Protein AF-A0A0F9ADI1-F1 (afdb_monomer)

Secondary structure (DSSP, 8-state):
-----S-----SS------S-S---S-S-TTS-HHHHHHHHS---EEEE---SSPPPSS-HHHHHHHHHHHH---SEEEHHHHHHHHHHHHHHHSS---EEEE-TTS---S---EEE--

Sequence (119 aa):
MTTFKKDVTYTDEVTYELRDKCVAVSLLTHDAPKAIDRLYKYKSRKAMTSGTLTEVPDQSVFIQYLHKRLVENDQKFLASEFLFRSFKEAVLYNSNTNPQYGTIQGAGDEGGDFIFVKR

Radius of gyration: 14.85 Å; Cα contacts (8 Å, |Δi|>4): 133; chains: 1; bounding box: 37×38×39 Å

Solvent-accessible surface area (backbone atoms only — not comparable to full-atom values): 7678 Å² total; per-residue (Å²): 137,85,84,83,88,68,94,75,82,86,52,104,66,78,68,56,73,83,69,91,75,74,72,87,63,80,66,74,56,98,81,58,53,71,68,58,50,54,27,59,72,31,50,55,33,63,41,57,40,52,54,63,98,62,87,79,57,97,79,42,58,52,57,52,42,54,50,50,53,63,70,70,55,81,58,56,69,40,46,48,68,60,58,48,62,73,36,48,62,60,32,50,74,72,44,98,38,56,64,43,74,48,71,47,81,93,66,71,55,64,78,22,45,58,69,48,71,65,129

pLDDT: mean 74.37, std 24.78, range [21.2, 97.5]

Nearest PDB structures (foldseek):
  5v6u-assembly1_B  TM=7.646E-01  e=4.148E-01  Homo sapiens
  3p45-assembly2_H  TM=7.812E-01  e=1.796E+00  Homo sapiens
  6w8r-assembly2_B  TM=5.778E-01  e=1.681E+00  Arabidopsis thaliana
  6qvw-assembly1_A  TM=5.081E-01  e=1.572E+00  Homo sapiens

Foldseek 3Di:
DDDDPDDPDDDQPDWPPPDPDDPPPPDPDPPDPPVQVVQAVWDAAKTKDQADPDGAPPDHPQVVLLVVLLVPDPDQKDWVVRSCVVCQVVSVVPDPTRMDMDGDPPPDGPNHTDIDGDD

Mean predicted aligned error: 9.92 Å

Organism: NCBI:txid412755

Structure (mmCIF, N/CA/C/O backbone):
data_AF-A0A0F9ADI1-F1
#
_entry.id   AF-A0A0F9ADI1-F1
#
loop_
_atom_site.group_PDB
_atom_site.id
_atom_site.type_symbol
_atom_site.label_atom_id
_atom_site.label_alt_id
_atom_site.label_comp_id
_atom_site.label_asym_id
_atom_site.label_entity_id
_atom_site.label_seq_id
_atom_site.pdbx_PDB_ins_code
_atom_site.Cartn_x
_atom_site.Cartn_y
_atom_site.Cartn_z
_atom_site.occupancy
_atom_site.B_iso_or_equiv
_atom_site.auth_seq_id
_atom_site.auth_comp_id
_atom_site.auth_asym_id
_atom_site.auth_atom_id
_atom_site.pdbx_PDB_model_num
ATOM 1 N N . MET A 1 1 ? -6.148 -5.555 -23.596 1.00 27.09 1 MET A N 1
ATOM 2 C CA . MET A 1 1 ? -7.341 -6.039 -22.870 1.00 27.09 1 MET A CA 1
ATOM 3 C C . MET A 1 1 ? -6.835 -6.981 -21.787 1.00 27.09 1 MET A C 1
ATOM 5 O O . MET A 1 1 ? -6.523 -8.126 -22.079 1.00 27.09 1 MET A O 1
ATOM 9 N N . THR A 1 2 ? -6.564 -6.449 -20.595 1.00 27.58 2 THR A N 1
ATOM 10 C CA . THR A 1 2 ? -5.847 -7.170 -19.531 1.00 27.58 2 THR A CA 1
ATOM 11 C C . THR A 1 2 ? -6.853 -7.894 -18.650 1.00 27.58 2 THR A C 1
ATOM 13 O O . THR A 1 2 ? -7.621 -7.265 -17.928 1.00 27.58 2 THR A O 1
ATOM 16 N N . THR A 1 3 ? -6.877 -9.220 -18.739 1.00 21.20 3 THR A N 1
ATOM 17 C CA . THR A 1 3 ? -7.785 -10.071 -17.966 1.00 21.20 3 THR A CA 1
ATOM 18 C C . THR A 1 3 ? -7.232 -10.266 -16.554 1.00 21.20 3 THR A C 1
ATOM 20 O O . THR A 1 3 ? -6.295 -11.037 -16.341 1.00 21.20 3 THR A O 1
ATOM 23 N N . PHE A 1 4 ? -7.815 -9.575 -15.574 1.00 31.39 4 PHE A N 1
ATOM 24 C CA . PHE A 1 4 ? -7.590 -9.835 -14.153 1.00 31.39 4 PHE A CA 1
ATOM 25 C C . PHE A 1 4 ? -8.369 -11.095 -13.756 1.00 31.39 4 PHE A C 1
ATOM 27 O O . PHE A 1 4 ? -9.591 -11.072 -13.669 1.00 31.39 4 PHE A O 1
ATOM 34 N N . LYS A 1 5 ? -7.674 -12.218 -13.539 1.00 28.09 5 LYS A N 1
ATOM 35 C CA . LYS A 1 5 ? -8.261 -13.426 -12.936 1.00 28.09 5 LYS A CA 1
ATOM 36 C C . LYS A 1 5 ? -7.667 -13.631 -11.543 1.00 28.09 5 LYS A C 1
ATOM 38 O O . LYS A 1 5 ? -6.669 -14.328 -11.381 1.00 28.09 5 LYS A O 1
ATOM 43 N N . LYS A 1 6 ? -8.262 -12.954 -10.565 1.00 34.47 6 LYS A N 1
ATOM 44 C CA . LYS A 1 6 ? -8.262 -13.288 -9.137 1.00 34.47 6 LYS A CA 1
ATOM 45 C C . LYS A 1 6 ? -9.591 -12.776 -8.600 1.00 34.47 6 LYS A C 1
ATOM 47 O O . LYS A 1 6 ? -9.938 -11.633 -8.880 1.00 34.47 6 LYS A O 1
ATOM 52 N N . ASP A 1 7 ? -10.326 -13.632 -7.908 1.00 28.27 7 ASP A N 1
ATOM 53 C CA . ASP A 1 7 ? -11.633 -13.324 -7.337 1.00 28.27 7 ASP A CA 1
ATOM 54 C C . ASP A 1 7 ? -11.497 -12.189 -6.308 1.00 28.27 7 ASP A C 1
ATOM 56 O O . ASP A 1 7 ? -11.163 -12.411 -5.147 1.00 28.27 7 ASP A O 1
ATOM 60 N N . VAL A 1 8 ? -11.687 -10.949 -6.764 1.00 36.34 8 VAL A N 1
ATOM 61 C CA . VAL A 1 8 ? -11.911 -9.782 -5.911 1.00 36.34 8 VAL A CA 1
ATOM 62 C C . VAL A 1 8 ? -13.415 -9.715 -5.716 1.00 36.34 8 VAL A C 1
ATOM 64 O O . VAL A 1 8 ? -14.142 -9.226 -6.578 1.00 36.34 8 VAL A O 1
ATOM 67 N N . THR A 1 9 ? -13.904 -10.271 -4.614 1.00 25.53 9 THR A N 1
ATOM 68 C CA . THR A 1 9 ? -15.298 -10.083 -4.214 1.00 25.53 9 THR A CA 1
ATOM 69 C C . THR A 1 9 ? -15.444 -8.673 -3.655 1.00 25.53 9 THR A C 1
ATOM 71 O O . THR A 1 9 ? -14.959 -8.380 -2.564 1.00 25.53 9 THR A O 1
ATOM 74 N N . TYR A 1 10 ? -16.068 -7.798 -4.441 1.00 31.94 10 TYR A N 1
ATOM 75 C CA . TYR A 1 10 ? -16.533 -6.483 -4.017 1.00 31.94 10 TYR A CA 1
ATOM 76 C C . TYR A 1 10 ? -17.869 -6.704 -3.301 1.00 31.94 10 TYR A C 1
ATOM 78 O O . TYR A 1 10 ? -18.868 -7.017 -3.942 1.00 31.94 10 TYR A O 1
ATOM 86 N N . THR A 1 11 ? -17.867 -6.663 -1.975 1.00 24.56 11 THR A N 1
ATOM 87 C CA . THR A 1 11 ? -19.088 -6.691 -1.160 1.00 24.56 11 THR A CA 1
ATOM 88 C C . THR A 1 11 ? -19.074 -5.453 -0.283 1.00 24.56 11 THR A C 1
ATOM 90 O O . THR A 1 11 ? -18.013 -5.109 0.236 1.00 24.56 11 THR A O 1
ATOM 93 N N . ASP A 1 12 ? -20.229 -4.801 -0.173 1.00 27.22 12 ASP A N 1
ATOM 94 C CA . ASP A 1 12 ? -20.495 -3.396 0.189 1.00 27.22 12 ASP A CA 1
ATOM 95 C C . ASP A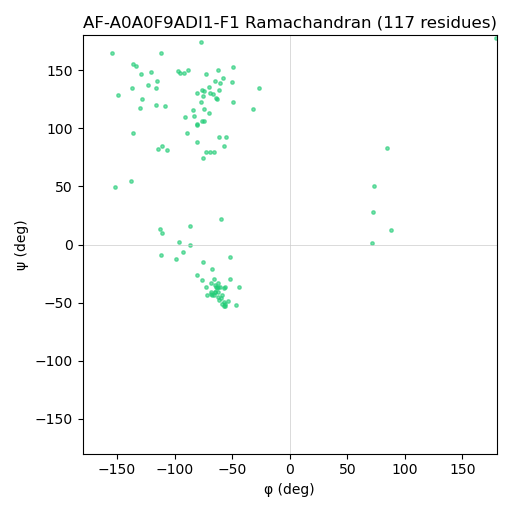 1 12 ? -20.019 -2.878 1.566 1.00 27.22 12 ASP A C 1
ATOM 97 O O . ASP A 1 12 ? -20.448 -1.833 2.037 1.00 27.22 12 ASP A O 1
ATOM 101 N N . GLU A 1 13 ? -19.034 -3.518 2.181 1.00 29.48 13 GLU A N 1
ATOM 102 C CA . GLU A 1 13 ? -18.219 -2.984 3.268 1.00 29.48 13 GLU A CA 1
ATOM 103 C C . GLU A 1 13 ? -16.770 -3.371 2.949 1.00 29.48 13 GLU A C 1
ATOM 105 O O . GLU A 1 13 ? -16.355 -4.509 3.171 1.00 29.48 13 GLU A O 1
ATOM 110 N N . VAL A 1 14 ? -16.001 -2.466 2.328 1.00 30.41 14 VAL A N 1
ATOM 111 C CA . VAL A 1 14 ? -14.706 -2.814 1.710 1.00 30.41 14 VAL A CA 1
ATOM 112 C C . VAL A 1 14 ? -13.611 -3.008 2.767 1.00 30.41 14 VAL A C 1
ATOM 114 O O . VAL A 1 14 ? -12.707 -2.191 2.943 1.00 30.41 14 VAL A O 1
ATOM 117 N N . THR A 1 15 ? -13.678 -4.140 3.460 1.00 25.70 15 THR A N 1
ATOM 118 C CA . THR A 1 15 ? -12.533 -4.796 4.082 1.00 25.70 15 THR A CA 1
ATOM 119 C C . THR A 1 15 ? -11.866 -5.623 2.991 1.00 25.70 15 THR A C 1
ATOM 121 O O . THR A 1 15 ? -12.423 -6.615 2.525 1.00 25.70 15 THR A O 1
ATOM 124 N N . TYR A 1 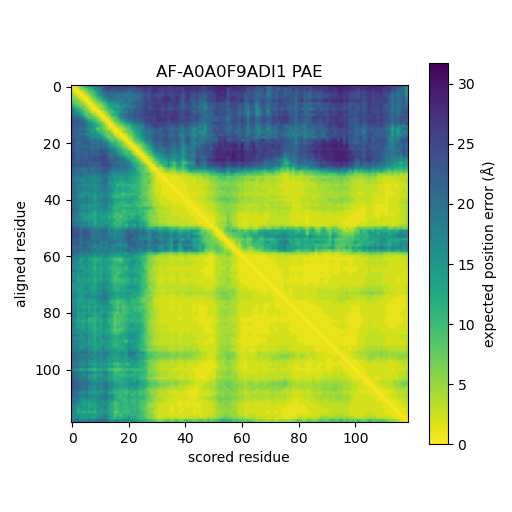16 ? -10.667 -5.224 2.561 1.00 35.00 16 TYR A N 1
ATOM 125 C CA . TYR A 1 16 ? -9.836 -6.055 1.690 1.00 35.00 16 TYR A CA 1
ATOM 126 C C . TYR A 1 16 ? -9.326 -7.261 2.479 1.00 35.00 16 TYR A C 1
ATOM 128 O O . TYR A 1 16 ? -8.191 -7.285 2.947 1.00 35.00 16 TYR A O 1
ATOM 136 N N . GLU A 1 17 ? -10.169 -8.272 2.649 1.00 32.53 17 GLU A N 1
ATOM 137 C CA . GLU A 1 17 ? -9.723 -9.573 3.112 1.00 32.53 17 GLU A CA 1
ATOM 138 C C . GLU A 1 17 ? -9.140 -10.300 1.896 1.00 32.53 17 GLU A C 1
ATOM 140 O O . GLU A 1 17 ? -9.835 -10.993 1.151 1.00 32.53 17 GLU A O 1
ATOM 145 N N . LEU A 1 18 ? -7.844 -10.089 1.646 1.00 42.62 18 LEU A N 1
ATOM 146 C CA . LEU A 1 18 ? -7.069 -10.886 0.697 1.00 42.62 18 LEU A CA 1
ATOM 147 C C . LEU A 1 18 ? -6.982 -12.309 1.261 1.00 42.62 18 LEU A C 1
ATOM 149 O O . LEU A 1 18 ? -6.022 -12.682 1.932 1.00 42.62 18 LEU A O 1
ATOM 153 N N . ARG A 1 19 ? -8.058 -13.078 1.068 1.00 30.09 19 ARG A N 1
ATOM 154 C CA . ARG A 1 19 ? -8.206 -14.421 1.617 1.00 30.09 19 ARG A CA 1
ATOM 155 C C . ARG A 1 19 ? -7.136 -15.335 1.039 1.00 30.09 19 ARG A C 1
ATOM 157 O O . ARG A 1 19 ? -7.010 -15.515 -0.174 1.00 30.09 19 ARG A O 1
ATOM 164 N N . ASP A 1 20 ? -6.405 -15.953 1.956 1.00 35.97 20 ASP A N 1
ATOM 165 C CA . ASP A 1 20 ? -5.502 -17.069 1.719 1.00 35.97 20 ASP A CA 1
ATOM 166 C C . ASP A 1 20 ? -6.238 -18.222 1.037 1.00 35.97 20 ASP A C 1
ATOM 168 O O . ASP A 1 20 ? -6.794 -19.082 1.712 1.00 35.97 20 ASP A O 1
ATOM 172 N N . LYS A 1 21 ? -6.205 -18.261 -0.296 1.00 31.86 21 LYS A N 1
ATOM 173 C CA . LYS A 1 21 ? -6.004 -19.480 -1.099 1.00 31.86 21 LYS A CA 1
ATOM 174 C C . LYS A 1 21 ? -5.348 -19.118 -2.431 1.00 31.86 21 LYS A C 1
ATOM 176 O O . LYS A 1 21 ? -5.794 -19.525 -3.497 1.00 31.86 21 LYS A O 1
ATOM 181 N N . CYS A 1 22 ? -4.263 -18.351 -2.398 1.00 30.62 22 CYS A N 1
ATOM 182 C CA . CYS A 1 22 ? -3.295 -18.469 -3.479 1.00 30.62 22 CYS A CA 1
ATOM 183 C C . CYS A 1 22 ? -2.401 -19.644 -3.105 1.00 30.62 22 CYS A C 1
ATOM 185 O O . CYS A 1 22 ? -1.741 -19.612 -2.071 1.00 30.62 22 CYS A O 1
ATOM 187 N N . VAL A 1 23 ? -2.459 -20.698 -3.921 1.00 28.59 23 VAL A N 1
ATOM 188 C CA . VAL A 1 23 ? -1.450 -21.758 -4.022 1.00 28.59 23 VAL A CA 1
ATOM 189 C C . VAL A 1 23 ? -0.092 -21.195 -3.613 1.00 28.59 23 VAL A C 1
ATOM 191 O O . VAL A 1 23 ? 0.259 -20.104 -4.064 1.00 28.59 23 VAL A O 1
ATOM 194 N N . ALA A 1 24 ? 0.660 -21.923 -2.786 1.00 32.69 24 ALA A N 1
ATOM 195 C CA . ALA A 1 24 ? 2.085 -21.683 -2.632 1.00 32.69 24 ALA A CA 1
ATOM 196 C C . ALA A 1 24 ? 2.717 -21.818 -4.024 1.00 32.69 24 ALA A C 1
ATOM 198 O O . ALA A 1 24 ? 3.143 -22.897 -4.433 1.00 32.69 24 ALA A O 1
ATOM 199 N N . VAL A 1 25 ? 2.698 -20.733 -4.800 1.00 36.69 25 VAL A N 1
ATOM 200 C CA . VAL A 1 25 ? 3.459 -20.590 -6.029 1.00 36.69 25 VAL A CA 1
ATOM 201 C C . VAL A 1 25 ? 4.878 -20.414 -5.531 1.00 36.69 25 VAL A C 1
ATOM 203 O O . VAL A 1 25 ? 5.374 -19.308 -5.330 1.00 36.69 25 VAL A O 1
ATOM 206 N N . SER A 1 26 ? 5.468 -21.561 -5.195 1.00 39.53 26 SER A N 1
ATOM 207 C CA . SER A 1 26 ? 6.880 -21.832 -5.368 1.00 39.53 26 SER A CA 1
ATOM 208 C C . SER A 1 26 ? 7.331 -21.062 -6.605 1.00 39.53 26 SER A C 1
ATOM 210 O O . SER A 1 26 ? 6.805 -21.299 -7.692 1.00 39.53 26 SER A O 1
ATOM 212 N N . LEU A 1 27 ? 8.243 -20.114 -6.390 1.00 45.66 27 LEU A N 1
ATOM 213 C CA . LEU A 1 27 ? 8.786 -19.157 -7.352 1.00 45.66 27 LEU A CA 1
ATOM 214 C C . LEU A 1 27 ? 7.930 -17.891 -7.546 1.00 45.66 27 LEU A C 1
ATOM 216 O O . LEU A 1 27 ? 7.297 -17.688 -8.582 1.00 45.66 27 LEU A O 1
ATOM 220 N N . LEU A 1 28 ? 8.104 -16.919 -6.641 1.00 52.44 28 LEU A N 1
ATOM 221 C CA . LEU A 1 28 ? 8.504 -15.617 -7.177 1.00 52.44 28 LEU A CA 1
ATOM 222 C C . LEU A 1 28 ? 9.686 -15.901 -8.112 1.00 52.44 28 LEU A C 1
ATOM 224 O O . LEU A 1 28 ? 10.632 -16.595 -7.738 1.00 52.44 28 LEU A O 1
ATOM 228 N N . THR A 1 29 ? 9.550 -15.511 -9.370 1.00 56.19 29 THR A N 1
ATOM 229 C CA . THR A 1 29 ? 10.522 -15.781 -10.427 1.00 56.19 29 THR A CA 1
ATOM 230 C C . THR A 1 29 ? 11.944 -15.407 -9.964 1.00 56.19 29 THR A C 1
ATOM 232 O O . THR A 1 29 ? 12.108 -14.560 -9.090 1.00 56.19 29 THR A O 1
ATOM 235 N N . HIS A 1 30 ? 12.991 -16.047 -10.509 1.00 62.88 30 HIS A N 1
ATOM 236 C CA . HIS A 1 30 ? 14.408 -15.850 -10.111 1.00 62.88 30 HIS A CA 1
ATOM 237 C C . HIS A 1 30 ? 14.890 -14.379 -10.099 1.00 62.88 30 HIS A C 1
ATOM 239 O O . HIS A 1 30 ? 15.989 -14.082 -9.641 1.00 62.88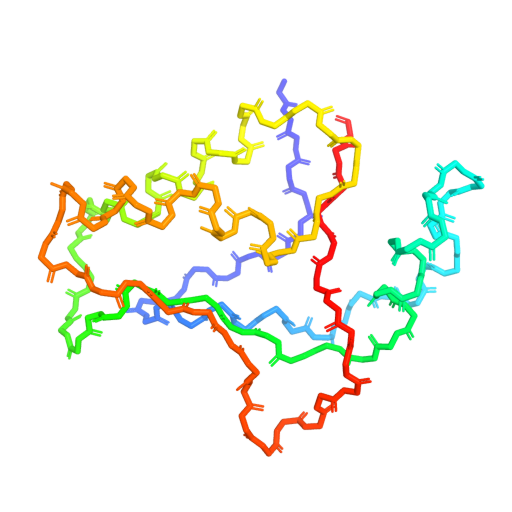 30 HIS A O 1
ATOM 245 N N . ASP A 1 31 ? 14.091 -13.466 -10.636 1.00 77.12 31 ASP A N 1
ATOM 246 C CA . ASP A 1 31 ? 14.316 -12.032 -10.742 1.00 77.12 31 ASP A CA 1
ATOM 247 C C . ASP A 1 31 ? 13.738 -11.209 -9.576 1.00 77.12 31 ASP A C 1
ATOM 249 O O . ASP A 1 31 ? 13.974 -10.000 -9.518 1.00 77.12 31 ASP A O 1
ATOM 253 N N . ALA A 1 32 ? 12.988 -11.813 -8.649 1.00 80.81 32 ALA A N 1
ATOM 254 C CA . ALA A 1 32 ? 12.461 -11.091 -7.500 1.00 80.81 32 ALA A CA 1
ATOM 255 C C . ALA A 1 32 ? 13.603 -10.645 -6.569 1.00 80.81 32 ALA A C 1
ATOM 257 O O . ALA A 1 32 ? 14.437 -11.460 -6.158 1.00 80.81 32 ALA A O 1
ATOM 258 N N . PRO A 1 33 ? 13.652 -9.360 -6.172 1.00 88.56 33 PRO A N 1
ATOM 259 C CA . PRO A 1 33 ? 14.625 -8.904 -5.191 1.00 88.56 33 PRO A CA 1
ATOM 260 C C . PRO A 1 33 ? 14.489 -9.681 -3.878 1.00 88.56 33 PRO A C 1
ATOM 262 O O . PRO A 1 33 ? 13.379 -9.922 -3.406 1.00 88.56 33 PRO A O 1
ATOM 265 N N . LYS A 1 34 ? 15.613 -9.974 -3.209 1.00 89.19 34 LYS A N 1
ATOM 266 C CA . LYS A 1 34 ? 15.633 -10.704 -1.921 1.00 89.19 34 LYS A CA 1
ATOM 267 C C . LYS A 1 34 ? 14.703 -10.111 -0.853 1.00 89.19 34 LYS A C 1
ATOM 269 O O . LYS A 1 34 ? 14.241 -10.822 0.031 1.00 89.19 34 LYS A O 1
ATOM 274 N N . ALA A 1 35 ? 14.465 -8.799 -0.886 1.00 88.00 35 ALA A N 1
ATOM 275 C CA . ALA A 1 35 ? 13.529 -8.143 0.024 1.00 88.00 35 ALA A CA 1
ATOM 276 C C . ALA A 1 35 ? 12.070 -8.553 -0.245 1.00 88.00 35 ALA A C 1
ATOM 278 O O . ALA A 1 35 ? 11.358 -8.877 0.698 1.00 88.00 35 ALA A O 1
ATOM 279 N N . ILE A 1 36 ? 11.663 -8.604 -1.517 1.00 88.56 36 ILE A N 1
ATOM 280 C CA . ILE A 1 36 ? 10.327 -9.047 -1.936 1.00 88.56 36 ILE A CA 1
ATOM 281 C C . ILE A 1 36 ? 10.133 -10.525 -1.610 1.00 88.56 36 ILE A C 1
ATOM 283 O O . ILE A 1 36 ? 9.103 -10.893 -1.058 1.00 88.56 36 ILE A O 1
ATOM 287 N N . ASP A 1 37 ? 11.146 -11.350 -1.880 1.00 86.81 37 ASP A N 1
ATOM 288 C CA . ASP A 1 37 ? 11.108 -12.779 -1.560 1.00 86.81 37 ASP A CA 1
ATOM 289 C C . ASP A 1 37 ? 10.890 -13.025 -0.060 1.00 86.81 37 ASP A C 1
ATOM 291 O O . ASP A 1 37 ? 10.028 -13.805 0.340 1.00 86.81 37 ASP A O 1
ATOM 295 N N . ARG A 1 38 ? 11.586 -12.266 0.797 1.00 87.75 38 ARG A N 1
ATOM 296 C CA . ARG A 1 38 ? 11.370 -12.322 2.249 1.00 87.75 38 ARG A CA 1
ATOM 297 C C . ARG A 1 38 ? 9.960 -11.906 2.656 1.00 87.75 38 ARG A C 1
ATOM 299 O O . ARG A 1 38 ? 9.364 -12.599 3.470 1.00 87.75 38 ARG A O 1
ATOM 306 N N . LEU A 1 39 ? 9.432 -10.811 2.109 1.00 86.56 39 LEU A N 1
ATOM 307 C CA . LEU A 1 39 ? 8.080 -10.343 2.435 1.00 86.56 39 LEU A CA 1
ATOM 308 C C . LEU A 1 39 ? 6.998 -11.328 1.979 1.00 86.56 39 LEU A C 1
ATOM 310 O O . LEU A 1 39 ? 6.002 -11.499 2.670 1.00 86.56 39 LEU A O 1
ATOM 314 N N . TYR A 1 40 ? 7.208 -11.996 0.847 1.00 84.38 40 TYR A N 1
ATOM 315 C CA . TYR A 1 40 ? 6.282 -12.992 0.314 1.00 84.38 40 TYR A CA 1
ATOM 316 C C . TYR A 1 40 ? 6.337 -14.331 1.058 1.00 84.38 40 TYR A C 1
AT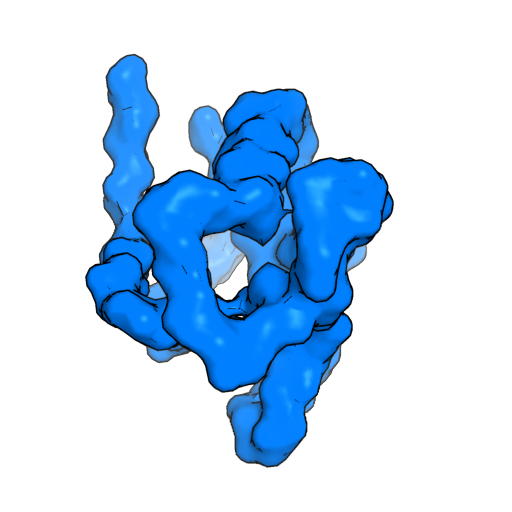OM 318 O O . TYR A 1 40 ? 5.340 -15.043 1.131 1.00 84.38 40 TYR A O 1
ATOM 326 N N . LYS A 1 41 ? 7.504 -14.689 1.604 1.00 86.12 41 LYS A N 1
ATOM 327 C CA . LYS A 1 41 ? 7.722 -15.968 2.288 1.00 86.12 41 LYS A CA 1
ATOM 328 C C . LYS A 1 41 ? 6.873 -16.133 3.549 1.00 86.12 41 LYS A C 1
ATOM 330 O O . LYS A 1 41 ? 6.474 -17.254 3.858 1.00 86.12 41 LYS A O 1
ATOM 335 N N . TYR A 1 42 ? 6.664 -15.057 4.302 1.00 87.50 42 TYR A N 1
ATOM 336 C CA . TYR A 1 42 ? 5.942 -15.107 5.571 1.00 87.50 42 TYR A CA 1
ATOM 337 C C . TYR A 1 42 ? 4.454 -14.846 5.372 1.00 87.50 42 TYR A C 1
ATOM 339 O O . TYR A 1 42 ? 4.045 -14.078 4.501 1.00 87.50 42 TYR A O 1
ATOM 347 N N . LYS A 1 43 ? 3.628 -15.471 6.210 1.00 85.06 43 LYS A N 1
ATOM 348 C CA . LYS A 1 43 ? 2.186 -15.258 6.189 1.00 85.06 43 LYS A CA 1
ATOM 349 C C . LYS A 1 43 ? 1.854 -13.793 6.487 1.00 85.06 43 LYS A C 1
ATOM 351 O O . LYS A 1 43 ? 2.364 -13.214 7.447 1.00 85.06 43 LYS A O 1
ATOM 356 N N . SER A 1 44 ? 0.974 -13.213 5.673 1.00 85.12 44 SER A N 1
ATOM 357 C CA . SER A 1 44 ? 0.565 -11.813 5.783 1.00 85.12 44 SER A CA 1
ATOM 358 C C . SER A 1 44 ? -0.916 -11.671 6.146 1.00 85.12 44 SER A C 1
ATOM 360 O O . SER A 1 44 ? -1.771 -12.417 5.664 1.00 85.12 44 SER A O 1
ATOM 362 N N . ARG A 1 45 ? -1.225 -10.708 7.013 1.00 91.88 45 ARG A N 1
ATOM 363 C CA . ARG A 1 45 ? -2.563 -10.297 7.460 1.00 91.88 45 ARG A CA 1
ATOM 364 C C . ARG A 1 45 ? -2.647 -8.783 7.513 1.00 91.88 45 ARG A C 1
ATOM 366 O O . ARG A 1 45 ? -2.941 -8.198 8.552 1.00 91.88 45 ARG A O 1
ATOM 373 N N . LYS A 1 46 ? -2.325 -8.134 6.400 1.00 87.62 46 LYS A N 1
ATOM 374 C CA . LYS A 1 46 ? -2.443 -6.680 6.269 1.00 87.62 46 LYS A CA 1
ATOM 375 C C . LYS A 1 46 ? -3.838 -6.287 5.788 1.00 87.62 46 LYS A C 1
ATOM 377 O O . LYS A 1 46 ? -4.484 -7.025 5.052 1.00 87.62 46 LYS A O 1
ATOM 382 N N . ALA A 1 47 ? -4.283 -5.108 6.183 1.00 89.19 47 ALA A N 1
ATOM 383 C CA . ALA A 1 47 ? -5.483 -4.475 5.661 1.00 89.19 47 ALA A CA 1
ATOM 384 C C . ALA A 1 47 ? -5.157 -3.044 5.239 1.00 89.19 47 ALA A C 1
ATOM 386 O O . ALA A 1 47 ? -4.338 -2.379 5.874 1.00 89.19 47 ALA A O 1
ATOM 387 N N . MET A 1 48 ? -5.827 -2.578 4.187 1.00 92.19 48 MET A N 1
ATOM 388 C CA . MET A 1 48 ? -5.921 -1.166 3.825 1.00 92.19 48 MET A CA 1
ATOM 389 C C . MET A 1 48 ? -7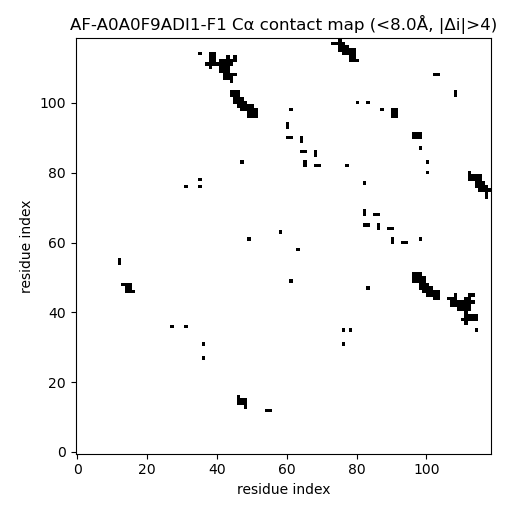.383 -0.746 3.931 1.00 92.19 48 MET A C 1
ATOM 391 O O . MET A 1 48 ? -8.254 -1.462 3.440 1.00 92.19 48 MET A O 1
ATOM 395 N N . THR A 1 49 ? -7.659 0.405 4.532 1.00 89.31 49 THR A N 1
ATOM 396 C CA . THR A 1 49 ? -9.018 0.950 4.636 1.00 89.31 49 THR A CA 1
ATOM 397 C C . THR A 1 49 ? -9.024 2.426 4.257 1.00 89.31 49 THR A C 1
ATOM 399 O O . THR A 1 49 ? -8.016 3.120 4.406 1.00 89.31 49 THR A O 1
ATOM 402 N N . SER A 1 50 ? -10.167 2.928 3.788 1.00 87.69 50 SER A N 1
ATOM 403 C CA . SER A 1 50 ? -10.390 4.370 3.609 1.00 87.69 50 SER A CA 1
ATOM 404 C C . SER A 1 50 ? -10.440 5.115 4.947 1.00 87.69 50 SER A C 1
ATOM 406 O O . SER A 1 50 ? -10.195 6.315 4.985 1.00 87.69 50 SER A O 1
ATOM 408 N N . GLY A 1 51 ? -10.710 4.407 6.049 1.00 82.25 51 GLY A N 1
ATOM 409 C CA . GLY A 1 51 ? -10.769 4.979 7.392 1.00 82.25 51 GLY A CA 1
ATOM 410 C C . GLY A 1 51 ? -11.998 5.850 7.639 1.00 82.25 51 GLY A C 1
ATOM 411 O O . GLY A 1 51 ? -11.930 6.781 8.437 1.00 82.25 51 GLY A O 1
ATOM 412 N N . THR A 1 52 ? -13.106 5.570 6.947 1.00 72.44 52 THR A N 1
ATOM 413 C CA . THR A 1 52 ? -14.425 6.102 7.308 1.00 72.44 52 THR A CA 1
ATOM 414 C C . THR A 1 52 ? -15.193 5.099 8.175 1.00 72.44 52 THR A C 1
ATOM 416 O O . THR A 1 52 ? -15.026 3.891 8.015 1.00 72.44 52 THR A O 1
ATOM 419 N N . LEU A 1 53 ? -16.017 5.606 9.098 1.00 69.06 53 LEU A N 1
ATOM 420 C CA . LEU A 1 53 ? -16.966 4.820 9.906 1.00 69.06 53 LEU A CA 1
ATOM 421 C C . LEU A 1 53 ? -18.383 4.821 9.306 1.00 69.06 53 LEU A C 1
ATOM 423 O O . LEU A 1 53 ? -19.309 4.286 9.906 1.00 69.06 53 LEU A O 1
ATOM 427 N N . THR A 1 54 ? -18.557 5.469 8.155 1.00 64.31 54 THR A N 1
ATOM 428 C CA . THR A 1 54 ? -19.821 5.576 7.420 1.00 64.31 54 THR A CA 1
ATOM 429 C C . THR A 1 54 ? -19.739 4.801 6.111 1.00 64.31 54 THR A C 1
ATOM 431 O O . THR A 1 54 ? -18.639 4.508 5.640 1.00 64.31 54 THR A O 1
ATOM 434 N N . GLU A 1 55 ? -20.887 4.532 5.485 1.00 63.62 55 GLU A N 1
ATOM 435 C CA . GLU A 1 55 ? -20.932 3.934 4.147 1.00 63.62 55 GLU A CA 1
ATOM 436 C C . GLU A 1 55 ? -20.029 4.689 3.164 1.00 63.62 55 GLU A C 1
ATOM 438 O O . GLU A 1 55 ? -19.892 5.920 3.198 1.00 63.62 55 GLU A O 1
ATOM 443 N N . VAL A 1 56 ? -19.354 3.913 2.318 1.00 61.50 56 VAL A N 1
ATOM 444 C CA . VAL A 1 56 ? -18.448 4.439 1.305 1.00 61.50 56 VAL A CA 1
ATOM 445 C C . VAL A 1 56 ? -19.305 4.987 0.162 1.00 61.50 56 VAL A C 1
ATOM 447 O O . VAL A 1 56 ? -20.083 4.228 -0.405 1.00 61.50 56 VAL A O 1
ATOM 450 N N . PRO A 1 57 ? -19.172 6.272 -0.211 1.00 66.88 57 PRO A N 1
ATOM 451 C CA . PRO A 1 57 ? -19.928 6.822 -1.331 1.00 66.88 57 PRO A CA 1
ATOM 452 C C . PRO A 1 57 ? -19.569 6.100 -2.638 1.00 66.88 57 PRO A C 1
ATOM 454 O O . PRO A 1 57 ? -18.413 5.701 -2.814 1.00 66.88 57 PRO A O 1
ATOM 457 N N . ASP A 1 58 ? -20.524 6.024 -3.576 1.00 65.19 58 ASP A N 1
ATOM 458 C CA . ASP A 1 58 ? -20.377 5.380 -4.899 1.00 65.19 58 ASP A CA 1
ATOM 459 C C . ASP A 1 58 ? -19.055 5.737 -5.596 1.00 65.19 58 ASP A C 1
ATOM 461 O O . ASP A 1 58 ? -18.410 4.907 -6.238 1.00 65.19 58 ASP A O 1
ATOM 465 N N . GLN A 1 59 ? -18.608 6.983 -5.423 1.00 74.75 59 GLN A N 1
ATOM 466 C CA . GLN A 1 59 ? -17.332 7.469 -5.916 1.00 74.75 59 GLN A CA 1
ATOM 467 C C . GLN A 1 59 ? -16.318 7.645 -4.774 1.00 74.75 59 GLN A C 1
ATOM 469 O O . GLN A 1 59 ? -16.050 8.743 -4.286 1.00 74.75 59 GLN A O 1
ATOM 474 N N . SER A 1 60 ? -15.690 6.542 -4.370 1.00 84.62 60 SER A N 1
ATOM 475 C CA . SER A 1 60 ? -14.653 6.547 -3.335 1.00 84.62 60 SER A CA 1
ATOM 476 C C . SER A 1 60 ? -13.328 7.123 -3.841 1.00 84.62 60 SER A C 1
ATOM 478 O O . SER A 1 60 ? -12.672 6.546 -4.712 1.00 84.62 60 SER A O 1
ATOM 480 N N . VAL A 1 61 ? -12.892 8.247 -3.263 1.00 90.50 61 VAL A N 1
ATOM 481 C CA . VAL A 1 61 ? -11.569 8.853 -3.527 1.00 90.50 61 VAL A CA 1
ATOM 482 C C . VAL A 1 61 ? -10.440 7.863 -3.217 1.00 90.50 61 VAL A C 1
ATOM 484 O O . VAL A 1 61 ? -9.464 7.774 -3.960 1.00 90.50 61 VAL A O 1
ATOM 487 N N . PHE A 1 62 ? -10.604 7.055 -2.166 1.00 89.94 62 PHE A N 1
ATOM 488 C CA . PHE A 1 62 ? -9.660 6.000 -1.805 1.00 89.94 62 PHE A CA 1
ATOM 489 C C . PHE A 1 62 ? -9.484 4.974 -2.934 1.00 89.94 62 PHE A C 1
ATOM 491 O O . PHE A 1 62 ? -8.359 4.706 -3.355 1.00 89.94 62 PHE A O 1
ATOM 498 N N . ILE A 1 63 ? -10.591 4.439 -3.462 1.00 91.44 63 ILE A N 1
ATOM 499 C CA . ILE A 1 63 ? -10.568 3.435 -4.537 1.00 91.44 63 ILE A CA 1
ATOM 500 C C . ILE A 1 63 ? -9.990 4.023 -5.822 1.00 91.44 63 ILE A C 1
ATOM 502 O O . ILE A 1 63 ? -9.179 3.375 -6.483 1.00 91.44 63 ILE A O 1
ATOM 506 N N . GLN A 1 64 ? -10.356 5.263 -6.154 1.00 92.38 64 GLN A N 1
ATOM 507 C CA . GLN A 1 64 ? -9.834 5.952 -7.333 1.00 92.38 64 GLN A CA 1
ATOM 508 C C . GLN A 1 64 ? -8.311 6.044 -7.305 1.00 9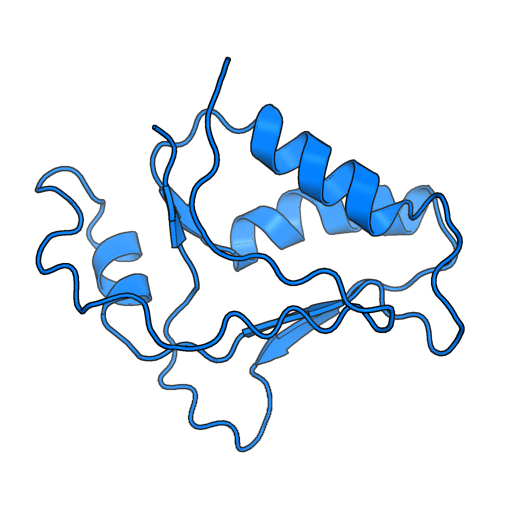2.38 64 GLN A C 1
ATOM 510 O O . GLN A 1 64 ? -7.653 5.686 -8.283 1.00 92.38 64 GLN A O 1
ATOM 515 N N . TYR A 1 65 ? -7.736 6.487 -6.186 1.00 95.12 65 TYR A N 1
ATOM 516 C CA . TYR A 1 65 ? -6.288 6.601 -6.081 1.00 95.12 65 TYR A CA 1
ATOM 517 C C . TYR A 1 65 ? -5.583 5.249 -5.963 1.00 95.12 65 TYR A C 1
ATOM 519 O O . TYR A 1 65 ? -4.523 5.087 -6.568 1.00 95.12 65 TYR A O 1
ATOM 527 N N . LEU A 1 66 ? -6.166 4.273 -5.262 1.00 92.69 66 LEU A N 1
ATOM 528 C CA . LEU A 1 66 ? -5.653 2.900 -5.231 1.00 92.69 66 LEU A CA 1
ATOM 529 C C . LEU A 1 66 ? -5.538 2.335 -6.654 1.00 92.69 66 LEU A C 1
ATOM 531 O O . LEU A 1 66 ? -4.471 1.873 -7.060 1.00 92.69 66 LEU A O 1
ATOM 535 N N . HIS A 1 67 ? -6.618 2.429 -7.433 1.00 92.75 67 HIS A N 1
ATOM 536 C CA . HIS A 1 67 ? -6.646 1.982 -8.821 1.00 92.75 67 HIS A CA 1
ATOM 537 C C . HIS A 1 67 ? -5.641 2.752 -9.685 1.00 92.75 67 HIS A C 1
ATOM 539 O O . HIS A 1 67 ? -4.850 2.141 -10.401 1.00 92.75 67 HIS A O 1
ATOM 545 N N . LYS A 1 68 ? -5.615 4.087 -9.575 1.00 94.31 68 LYS A N 1
ATOM 546 C CA . LYS A 1 68 ? -4.671 4.936 -10.309 1.00 94.31 68 LYS A CA 1
ATOM 547 C C . LYS A 1 68 ? -3.223 4.498 -10.079 1.00 94.31 68 LYS A C 1
ATOM 549 O O . LYS A 1 68 ? -2.496 4.293 -11.046 1.00 94.31 68 LYS A O 1
ATOM 554 N N . ARG A 1 69 ? -2.812 4.283 -8.822 1.00 95.31 69 ARG A N 1
ATOM 555 C CA . ARG A 1 69 ? -1.437 3.859 -8.501 1.00 95.31 69 ARG A CA 1
ATOM 556 C C . ARG A 1 69 ? -1.112 2.451 -8.968 1.00 95.31 69 ARG A C 1
ATOM 558 O O . ARG A 1 69 ? 0.019 2.212 -9.370 1.00 95.31 69 ARG A O 1
ATOM 565 N N . LEU A 1 70 ? -2.080 1.540 -8.968 1.00 90.62 70 LEU A N 1
ATOM 566 C CA . LEU A 1 70 ? -1.891 0.210 -9.548 1.00 90.62 70 LEU A CA 1
ATOM 567 C C . LEU A 1 70 ? -1.664 0.268 -11.066 1.00 90.62 70 LEU A C 1
ATOM 569 O O . LEU A 1 70 ? -0.816 -0.460 -11.577 1.00 90.62 70 LEU A O 1
ATOM 573 N N . VAL A 1 71 ? -2.398 1.128 -11.778 1.00 93.38 71 VAL A N 1
ATOM 574 C CA . VAL A 1 71 ? -2.287 1.287 -13.239 1.00 93.38 71 VAL A CA 1
ATOM 575 C C . VAL A 1 71 ? -0.994 1.996 -13.641 1.00 93.38 71 VAL A C 1
ATOM 577 O O . VAL A 1 71 ? -0.329 1.571 -14.584 1.00 93.38 71 VAL A O 1
ATOM 580 N N . GLU A 1 72 ? -0.628 3.063 -12.930 1.00 94.12 72 GLU A N 1
ATOM 581 C CA . GLU A 1 72 ? 0.570 3.865 -13.215 1.00 94.12 72 GLU A CA 1
ATOM 582 C C . GLU A 1 72 ? 1.872 3.176 -12.778 1.00 94.12 72 GLU A C 1
ATOM 584 O O . GLU A 1 72 ? 2.951 3.571 -13.213 1.00 94.12 72 GLU A O 1
ATOM 589 N N . ASN A 1 73 ? 1.792 2.132 -11.948 1.00 89.19 73 ASN A N 1
ATOM 590 C CA . ASN A 1 73 ? 2.957 1.402 -11.465 1.00 89.19 73 ASN A CA 1
ATOM 591 C C . ASN A 1 73 ? 3.712 0.695 -12.604 1.00 89.19 73 ASN A C 1
ATOM 593 O O . ASN A 1 73 ? 3.163 -0.136 -13.334 1.00 89.19 73 ASN A O 1
ATOM 597 N N . ASP A 1 74 ? 5.010 0.955 -12.707 1.00 91.88 74 ASP A N 1
ATOM 598 C CA . ASP A 1 74 ? 5.958 0.303 -13.610 1.00 91.88 74 ASP A CA 1
ATOM 599 C C . ASP A 1 74 ? 6.780 -0.803 -12.931 1.00 91.88 74 ASP A C 1
ATOM 601 O O . ASP A 1 74 ? 7.375 -1.635 -13.619 1.00 91.88 74 ASP A O 1
ATOM 605 N N . GLN A 1 75 ? 6.748 -0.888 -11.599 1.00 89.06 75 GLN A N 1
ATOM 606 C CA . GLN A 1 75 ? 7.489 -1.890 -10.845 1.00 89.06 75 GLN A CA 1
ATOM 607 C C . GLN A 1 75 ? 6.907 -3.288 -11.071 1.00 89.06 75 GLN A C 1
ATOM 609 O O . GLN A 1 75 ? 5.706 -3.522 -10.911 1.00 89.06 75 GLN A O 1
ATOM 614 N N . LYS A 1 76 ? 7.776 -4.256 -11.387 1.00 87.69 76 LYS A N 1
ATOM 615 C CA . LYS A 1 76 ? 7.375 -5.661 -11.557 1.00 87.69 76 LYS A CA 1
ATOM 616 C C . LYS A 1 76 ? 6.801 -6.268 -10.274 1.00 87.69 76 LYS A C 1
ATOM 618 O O . LYS A 1 76 ? 5.858 -7.052 -10.346 1.00 87.69 76 LYS A O 1
ATOM 623 N N . PHE A 1 77 ? 7.353 -5.877 -9.127 1.00 88.12 77 PHE A N 1
ATOM 624 C CA . PHE A 1 77 ? 6.923 -6.302 -7.799 1.00 88.12 77 PHE A CA 1
ATOM 625 C C . PHE A 1 77 ? 6.689 -5.071 -6.928 1.00 88.12 77 PHE A C 1
ATOM 627 O O . PHE A 1 77 ? 7.599 -4.259 -6.764 1.00 88.12 77 PHE A O 1
ATOM 634 N N . LEU A 1 78 ? 5.497 -4.954 -6.353 1.00 89.75 78 LEU A N 1
ATOM 635 C CA . LEU A 1 78 ? 5.112 -3.837 -5.496 1.00 89.75 78 LEU A CA 1
ATOM 636 C C . LEU A 1 78 ? 4.503 -4.376 -4.201 1.00 89.75 78 LEU A C 1
ATOM 638 O O . LEU A 1 78 ? 3.474 -5.045 -4.236 1.00 89.75 78 LEU A O 1
ATOM 642 N N . ALA A 1 79 ? 5.135 -4.100 -3.060 1.00 92.31 79 ALA A N 1
ATOM 643 C CA . ALA A 1 79 ? 4.574 -4.470 -1.762 1.00 92.31 79 ALA A CA 1
ATOM 644 C C . ALA A 1 79 ? 3.387 -3.563 -1.404 1.00 92.31 79 ALA A C 1
ATOM 646 O O . ALA A 1 79 ? 3.370 -2.380 -1.766 1.00 92.31 79 ALA A O 1
ATOM 647 N N . SER A 1 80 ? 2.399 -4.106 -0.696 1.00 92.62 80 SER A N 1
ATOM 648 C CA . SER A 1 80 ? 1.153 -3.394 -0.417 1.00 92.62 80 SER A CA 1
ATOM 649 C C . SER A 1 80 ? 1.351 -2.177 0.483 1.00 92.62 80 SER A C 1
ATOM 651 O O . SER A 1 80 ? 0.684 -1.164 0.279 1.00 92.62 80 SER A O 1
ATOM 653 N N . GLU A 1 81 ? 2.353 -2.203 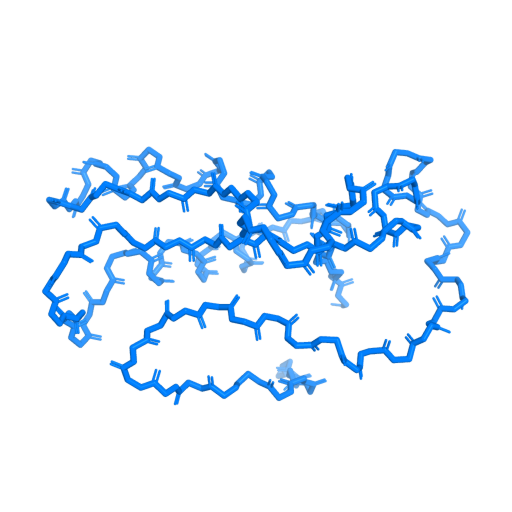1.367 1.00 94.06 81 GLU A N 1
ATOM 654 C CA . GLU A 1 81 ? 2.762 -1.027 2.135 1.00 94.06 81 GLU A CA 1
ATOM 655 C C . GLU A 1 81 ? 3.215 0.132 1.232 1.00 94.06 81 GLU A C 1
ATOM 657 O O . GLU A 1 81 ? 2.807 1.279 1.432 1.00 94.06 81 GLU A O 1
ATOM 662 N N . PHE A 1 82 ? 4.047 -0.148 0.224 1.00 95.69 82 PHE A N 1
ATOM 663 C CA . PHE A 1 82 ? 4.523 0.879 -0.706 1.00 95.69 82 PHE A CA 1
ATOM 664 C C . PHE A 1 82 ? 3.393 1.398 -1.589 1.00 95.69 82 PHE A C 1
ATOM 666 O O . PHE A 1 82 ? 3.283 2.611 -1.783 1.00 95.69 82 PHE A O 1
ATOM 673 N N . LEU A 1 83 ? 2.519 0.503 -2.060 1.00 95.44 83 LEU A N 1
ATOM 674 C CA . LEU A 1 83 ? 1.316 0.891 -2.789 1.00 95.44 83 LEU A CA 1
ATOM 675 C C . LEU A 1 83 ? 0.474 1.859 -1.952 1.00 95.44 83 LEU A C 1
ATOM 677 O O . LEU A 1 83 ? 0.185 2.959 -2.417 1.00 95.44 83 LEU A O 1
ATOM 681 N N . PHE A 1 84 ? 0.148 1.498 -0.712 1.00 96.25 84 PHE A N 1
ATOM 682 C CA . PHE A 1 84 ? -0.632 2.335 0.197 1.00 96.25 84 PHE A CA 1
ATOM 683 C C . PHE A 1 84 ? 0.006 3.708 0.427 1.00 96.25 84 PHE A C 1
ATOM 685 O O . PHE A 1 84 ? -0.630 4.746 0.228 1.00 96.25 84 PHE A O 1
ATOM 692 N N . ARG A 1 85 ? 1.290 3.722 0.812 1.00 97.50 85 ARG A N 1
ATOM 693 C CA . ARG A 1 85 ? 2.046 4.958 1.066 1.00 97.50 85 ARG A CA 1
ATOM 694 C C . ARG A 1 85 ? 2.027 5.884 -0.145 1.00 97.50 85 ARG A C 1
ATOM 696 O O . ARG A 1 85 ? 1.931 7.094 0.033 1.00 97.50 85 ARG A O 1
ATOM 703 N N . SER A 1 86 ? 2.066 5.328 -1.358 1.00 97.50 86 SER A N 1
ATOM 704 C CA . SER A 1 86 ? 2.119 6.123 -2.583 1.00 97.50 86 SER A CA 1
ATOM 705 C C . SER A 1 86 ? 0.888 7.013 -2.785 1.00 97.50 86 SER A C 1
ATOM 707 O O . SER A 1 86 ? 1.035 8.111 -3.316 1.00 97.50 86 SER A O 1
ATOM 709 N N . PHE A 1 87 ? -0.308 6.597 -2.347 1.00 96.44 87 PHE A N 1
ATOM 710 C CA . PHE A 1 87 ? -1.529 7.393 -2.516 1.00 96.44 87 PHE A CA 1
ATOM 711 C C . PHE A 1 87 ? -2.143 7.953 -1.236 1.00 96.44 87 PHE A C 1
ATOM 713 O O . PHE A 1 87 ? -3.061 8.770 -1.335 1.00 96.44 87 PHE A O 1
ATOM 720 N N . LYS A 1 88 ? -1.656 7.553 -0.058 1.00 96.31 88 LYS A N 1
ATOM 721 C CA . LYS A 1 88 ? -2.182 8.006 1.235 1.00 96.31 88 LYS A CA 1
ATOM 722 C C . LYS A 1 88 ? -2.377 9.524 1.288 1.00 96.31 88 LYS A C 1
ATOM 724 O O . LYS A 1 88 ? -3.464 9.988 1.614 1.00 96.31 88 LYS A O 1
ATOM 729 N N . GLU A 1 89 ? -1.345 10.289 0.937 1.00 96.88 89 GLU A N 1
ATOM 730 C CA . GLU A 1 89 ? -1.397 11.756 0.967 1.00 96.88 89 GLU A CA 1
ATOM 731 C C . GLU A 1 89 ? -2.447 12.320 0.010 1.00 96.88 89 GLU A C 1
ATOM 733 O O . GLU A 1 89 ? -3.195 13.222 0.368 1.00 96.88 89 GLU A O 1
ATOM 738 N N . ALA A 1 90 ? -2.568 11.748 -1.190 1.00 96.50 90 ALA A N 1
ATOM 739 C CA . ALA A 1 90 ? -3.554 12.200 -2.162 1.00 96.50 90 ALA A CA 1
ATOM 740 C C . ALA A 1 90 ? -4.990 12.001 -1.651 1.00 96.50 90 ALA A C 1
ATOM 742 O O . ALA A 1 90 ? -5.834 12.871 -1.848 1.00 96.50 90 ALA A O 1
ATOM 743 N N . VAL A 1 91 ? -5.260 10.902 -0.943 1.00 93.75 91 VAL A N 1
ATOM 744 C CA . VAL A 1 91 ? -6.565 10.669 -0.307 1.00 93.75 91 VAL A CA 1
ATOM 745 C C . VAL A 1 91 ? -6.805 11.649 0.842 1.00 93.75 91 VAL A C 1
ATOM 747 O O . VAL A 1 91 ? -7.900 12.201 0.921 1.00 93.75 91 VAL A O 1
ATOM 750 N N . LEU A 1 92 ? -5.795 11.910 1.679 1.00 93.81 92 LEU A N 1
ATOM 751 C CA . LEU A 1 92 ? -5.888 12.886 2.774 1.00 93.81 92 LEU A CA 1
ATOM 752 C C . LEU A 1 92 ? -6.180 14.307 2.270 1.00 93.81 92 LEU A C 1
ATOM 754 O O . LEU A 1 92 ? -6.925 15.037 2.910 1.00 93.81 92 LEU A O 1
ATOM 758 N N . TYR A 1 93 ? -5.619 14.703 1.124 1.00 96.06 93 TYR A N 1
ATOM 759 C CA . TYR A 1 93 ? -5.841 16.039 0.562 1.00 96.06 93 TYR A CA 1
ATOM 760 C C . TYR A 1 93 ? -7.159 16.190 -0.201 1.00 96.06 93 TYR A C 1
ATOM 762 O O . TYR A 1 93 ? -7.669 17.300 -0.314 1.00 96.06 93 TYR A O 1
ATOM 770 N N . ASN A 1 94 ? -7.701 15.101 -0.749 1.00 94.12 94 ASN A N 1
ATOM 771 C CA . ASN A 1 94 ? -8.869 15.148 -1.635 1.00 94.12 94 ASN A CA 1
ATOM 772 C C . ASN A 1 94 ? -10.126 14.529 -1.006 1.00 94.12 94 ASN A C 1
ATOM 774 O O . ASN A 1 94 ? -11.117 14.307 -1.699 1.00 94.12 94 ASN A O 1
ATOM 778 N N . SER A 1 95 ? -10.101 14.207 0.288 1.00 89.06 95 SER A N 1
ATOM 779 C CA . SER A 1 95 ? -11.255 13.662 1.001 1.00 89.06 95 SER A CA 1
ATOM 780 C C . SER A 1 95 ? -11.188 13.952 2.499 1.00 89.06 95 SER A C 1
ATOM 782 O O . SER A 1 95 ? -10.124 14.228 3.038 1.00 89.06 95 SER A O 1
ATOM 784 N N . ASN A 1 96 ? -12.318 13.790 3.188 1.00 88.25 96 ASN A N 1
ATOM 785 C CA . ASN A 1 96 ? -12.392 13.853 4.652 1.00 88.25 96 ASN A CA 1
ATOM 786 C C . ASN A 1 96 ? -12.106 12.493 5.319 1.00 88.25 96 ASN A C 1
ATOM 788 O O . ASN A 1 96 ? -12.474 12.276 6.472 1.00 88.25 96 ASN A O 1
ATOM 792 N N . THR A 1 97 ? -11.518 11.545 4.583 1.00 86.94 97 THR A N 1
ATOM 793 C CA . THR A 1 97 ? -11.239 10.192 5.078 1.00 86.94 97 THR A CA 1
ATOM 794 C C . THR A 1 97 ? -9.799 10.086 5.571 1.00 86.94 97 THR A C 1
ATOM 796 O O . THR A 1 97 ? -8.911 10.771 5.065 1.00 86.94 97 THR A O 1
ATOM 799 N N . ASN A 1 98 ? -9.554 9.231 6.566 1.00 90.06 98 ASN A N 1
ATOM 800 C CA . ASN A 1 98 ? -8.220 9.021 7.125 1.00 90.06 98 ASN A CA 1
ATOM 801 C C . ASN A 1 98 ? -7.742 7.593 6.831 1.00 90.06 98 ASN A C 1
ATOM 803 O O . ASN A 1 98 ? -7.871 6.723 7.699 1.00 90.06 98 ASN A O 1
ATOM 807 N N . PRO A 1 99 ? -7.206 7.323 5.629 1.00 92.50 99 PRO A N 1
ATOM 808 C CA . PRO A 1 99 ? -6.880 5.972 5.204 1.00 92.50 99 PRO A CA 1
ATOM 809 C C . PRO A 1 99 ? -5.850 5.313 6.121 1.00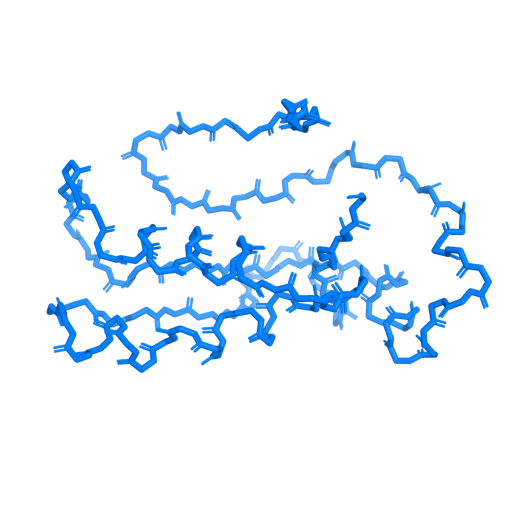 92.50 99 PRO A C 1
ATOM 811 O O . PRO A 1 99 ? -4.868 5.939 6.532 1.00 92.50 99 PRO A O 1
ATOM 814 N N . GLN A 1 100 ? -6.064 4.030 6.407 1.00 92.19 100 GLN A N 1
ATOM 815 C CA . GLN A 1 100 ? -5.231 3.234 7.307 1.00 92.19 100 GLN A CA 1
ATOM 816 C C . GLN A 1 100 ? -4.629 2.032 6.592 1.00 92.19 100 GLN A C 1
ATOM 818 O O . GLN A 1 100 ? -5.242 1.446 5.702 1.00 92.19 100 GLN A O 1
ATOM 823 N N . TYR A 1 101 ? -3.432 1.654 7.032 1.00 93.44 101 TYR A N 1
ATOM 824 C CA . TYR A 1 101 ? -2.768 0.414 6.660 1.00 93.44 101 TYR A CA 1
ATOM 825 C C . TYR A 1 101 ? -2.151 -0.212 7.898 1.00 93.44 101 TYR A C 1
ATOM 827 O O . TYR A 1 101 ? -1.502 0.481 8.684 1.00 93.44 101 TYR A O 1
ATOM 835 N N . GLY A 1 102 ? -2.325 -1.516 8.068 1.00 89.50 102 GLY A N 1
ATOM 836 C CA . GLY A 1 102 ? -1.733 -2.203 9.204 1.00 89.50 102 GLY A CA 1
ATOM 837 C C . GLY A 1 102 ? -2.051 -3.683 9.256 1.00 89.50 102 GLY A C 1
ATOM 838 O O . GLY A 1 102 ? -2.777 -4.220 8.423 1.00 89.50 102 GLY A O 1
ATOM 839 N N . THR A 1 103 ? -1.480 -4.338 10.260 1.00 90.88 103 THR A N 1
ATOM 840 C CA . THR A 1 103 ? -1.763 -5.737 10.576 1.00 90.88 103 THR A CA 1
ATOM 841 C C . THR A 1 103 ? -3.129 -5.875 11.243 1.00 90.88 103 THR A C 1
ATOM 843 O O . THR A 1 103 ? -3.423 -5.184 12.220 1.00 90.88 103 THR A O 1
ATOM 846 N N . ILE A 1 104 ? -3.927 -6.827 10.766 1.00 87.31 104 ILE A N 1
ATOM 847 C CA . ILE A 1 104 ? -5.141 -7.292 11.432 1.00 87.31 104 ILE A CA 1
ATOM 848 C C . ILE A 1 104 ? -4.721 -8.066 12.686 1.00 87.31 104 ILE A C 1
ATOM 850 O O . ILE A 1 104 ? -4.096 -9.129 12.610 1.00 87.31 104 ILE A O 1
ATOM 854 N N . GLN A 1 105 ? -5.046 -7.515 13.852 1.00 87.38 105 GLN A N 1
ATOM 855 C CA . GLN A 1 105 ? -4.689 -8.104 15.142 1.00 87.38 105 GLN A CA 1
ATOM 856 C C . GLN A 1 105 ? -5.384 -9.454 15.345 1.00 87.38 105 GLN A C 1
ATOM 858 O O . GLN A 1 105 ? -6.540 -9.633 14.972 1.00 87.38 105 GLN A O 1
ATOM 863 N N . GLY A 1 106 ? -4.665 -10.419 15.923 1.00 88.31 106 GLY A N 1
ATOM 864 C CA . GLY A 1 106 ? -5.192 -11.764 16.183 1.00 88.31 106 GLY A CA 1
ATOM 865 C C . GLY A 1 106 ? -5.386 -12.649 14.943 1.00 88.31 106 GLY A C 1
ATOM 866 O O . GLY A 1 106 ? -5.793 -13.796 15.087 1.00 88.31 106 GLY A O 1
ATOM 867 N N . ALA A 1 107 ? -5.056 -12.177 13.735 1.00 86.81 107 ALA A N 1
ATOM 868 C CA . ALA A 1 107 ? -5.255 -12.940 12.496 1.00 86.81 107 ALA A CA 1
ATOM 869 C C . ALA A 1 107 ? -4.086 -13.886 12.132 1.00 86.81 107 ALA A C 1
ATOM 871 O O . ALA A 1 107 ? -4.139 -14.584 11.111 1.00 86.81 107 ALA A O 1
ATOM 872 N N . GLY A 1 108 ? -3.030 -13.915 12.955 1.00 89.75 108 GLY A N 1
ATOM 873 C CA . GLY A 1 108 ? -1.827 -14.725 12.736 1.00 89.75 108 GLY A CA 1
ATOM 874 C C . GLY A 1 108 ? -0.927 -14.187 11.621 1.00 89.75 108 GLY A C 1
ATOM 875 O O . GLY A 1 108 ? -0.596 -14.933 10.702 1.00 89.75 108 GLY A O 1
ATOM 876 N N . ASP A 1 109 ? -0.596 -12.893 11.678 1.00 87.44 109 ASP A N 1
ATOM 877 C CA . ASP A 1 109 ? 0.433 -12.255 10.843 1.00 87.44 109 ASP A CA 1
ATOM 878 C C . ASP A 1 109 ? 1.827 -12.729 11.272 1.00 87.44 109 ASP A C 1
ATOM 880 O O . ASP A 1 109 ? 2.129 -12.741 12.464 1.00 87.44 109 ASP A O 1
ATOM 884 N N . GLU A 1 110 ? 2.689 -13.069 10.318 1.00 91.75 110 GLU A N 1
ATOM 885 C CA . GLU A 1 110 ? 4.073 -13.503 10.576 1.00 91.75 110 GLU A CA 1
ATOM 886 C C . GLU A 1 110 ? 5.103 -12.485 10.057 1.00 91.75 110 GLU A C 1
ATOM 888 O O . GLU A 1 110 ? 6.291 -12.782 9.954 1.00 91.75 110 GLU A O 1
ATOM 893 N N . GLY A 1 111 ? 4.657 -11.269 9.719 1.00 88.31 111 GLY A N 1
ATOM 894 C CA . GLY A 1 111 ? 5.516 -10.198 9.209 1.00 88.31 111 GLY A CA 1
ATOM 895 C C . GLY A 1 111 ? 5.706 -10.200 7.690 1.00 88.31 111 GLY A C 1
ATOM 896 O O . GLY A 1 111 ? 6.571 -9.480 7.193 1.00 88.31 111 GLY A O 1
ATOM 897 N N . GLY A 1 112 ? 4.906 -10.974 6.952 1.00 90.19 112 GLY A N 1
ATOM 898 C CA . GLY A 1 112 ? 4.855 -10.896 5.493 1.00 90.19 112 GLY A CA 1
ATOM 899 C C . GLY A 1 112 ? 4.061 -9.696 4.972 1.00 90.19 112 GLY A C 1
ATOM 900 O O . GLY A 1 112 ? 3.384 -8.989 5.725 1.00 90.19 112 GLY A O 1
ATOM 901 N N . ASP A 1 113 ? 4.078 -9.504 3.656 1.00 89.38 113 ASP A N 1
ATOM 902 C CA . ASP A 1 113 ? 3.296 -8.478 2.955 1.00 89.38 113 ASP A CA 1
ATOM 903 C C . ASP A 1 113 ? 2.649 -9.053 1.684 1.00 89.38 113 ASP A C 1
ATOM 905 O O . ASP A 1 113 ? 3.133 -10.021 1.092 1.00 89.38 113 ASP A O 1
ATOM 909 N N . PHE A 1 114 ? 1.557 -8.442 1.234 1.00 88.44 114 PHE A N 1
ATOM 910 C CA . PHE A 1 114 ? 0.987 -8.722 -0.074 1.00 88.44 114 PHE A CA 1
ATOM 911 C C . PHE A 1 114 ? 1.840 -8.075 -1.161 1.00 88.44 114 PHE A C 1
ATOM 913 O O . PHE A 1 114 ? 2.109 -6.875 -1.138 1.00 88.44 114 PHE A O 1
ATOM 920 N N . ILE A 1 115 ? 2.235 -8.878 -2.147 1.00 87.44 115 I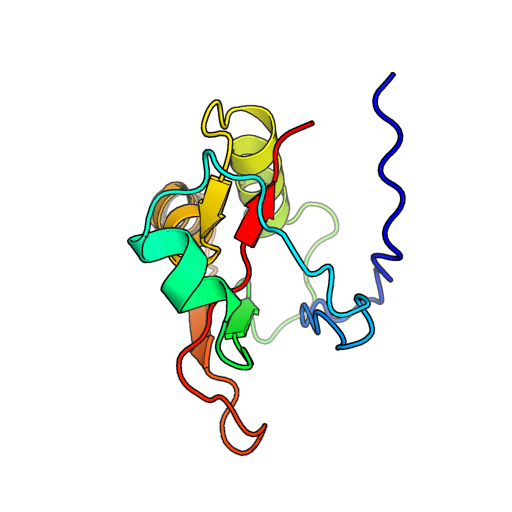LE A N 1
ATOM 921 C CA . ILE A 1 115 ? 3.026 -8.424 -3.289 1.00 87.44 115 ILE A CA 1
ATOM 922 C C . ILE A 1 115 ? 2.145 -8.401 -4.539 1.00 87.44 115 ILE A C 1
ATOM 924 O O . ILE A 1 115 ? 1.636 -9.431 -4.988 1.00 87.44 115 ILE A O 1
ATOM 928 N N . PHE A 1 116 ? 1.989 -7.220 -5.127 1.00 87.12 116 PHE A N 1
ATOM 929 C CA . PHE A 1 116 ? 1.392 -7.028 -6.441 1.00 87.12 116 PHE A CA 1
ATOM 930 C C . PHE A 1 116 ? 2.440 -7.328 -7.514 1.00 87.12 116 PHE A C 1
ATOM 932 O O . PHE A 1 116 ? 3.565 -6.831 -7.450 1.00 87.12 116 PHE A O 1
ATOM 939 N N . VAL A 1 117 ? 2.068 -8.151 -8.498 1.00 85.88 117 VAL A N 1
ATOM 940 C CA . VAL A 1 117 ? 2.951 -8.559 -9.599 1.00 85.88 117 VAL A CA 1
ATOM 941 C C . VAL A 1 117 ? 2.390 -8.037 -10.914 1.00 85.88 117 VAL A C 1
ATOM 943 O O . VAL A 1 117 ? 1.269 -8.394 -11.289 1.00 85.88 117 VAL A O 1
ATOM 946 N N . LYS A 1 118 ? 3.167 -7.213 -11.620 1.00 82.44 118 LYS A N 1
ATOM 947 C CA . LYS A 1 118 ? 2.810 -6.708 -12.952 1.00 82.44 118 LYS A CA 1
ATOM 948 C C . LYS A 1 118 ? 3.034 -7.805 -14.001 1.00 82.44 118 LYS A C 1
ATOM 950 O O . LYS A 1 118 ? 4.071 -8.469 -13.980 1.00 82.44 118 LYS A O 1
ATOM 955 N N . ARG A 1 119 ? 2.049 -8.011 -14.880 1.00 79.50 119 ARG A N 1
ATOM 956 C CA . ARG A 1 119 ? 2.073 -8.992 -15.979 1.00 79.50 119 ARG A CA 1
ATOM 957 C C . ARG A 1 119 ? 2.115 -8.302 -17.329 1.00 79.50 119 ARG A C 1
ATOM 959 O O . ARG A 1 119 ? 1.518 -7.207 -17.427 1.00 79.50 119 ARG A O 1
#